Protein AF-A0A928N819-F1 (afdb_monomer)

Structure (mmCIF, N/CA/C/O backbone):
data_AF-A0A928N819-F1
#
_entry.id   AF-A0A928N819-F1
#
loop_
_atom_site.group_PDB
_atom_site.id
_atom_site.type_symbol
_atom_site.label_atom_id
_atom_site.label_alt_id
_atom_site.label_comp_id
_atom_site.label_asym_id
_atom_site.label_entity_id
_atom_site.label_seq_id
_atom_site.pdbx_PDB_ins_code
_atom_site.Cartn_x
_atom_site.Cartn_y
_atom_site.Cartn_z
_atom_site.occupancy
_atom_site.B_iso_or_equiv
_atom_site.auth_seq_id
_atom_site.auth_comp_id
_atom_site.auth_asym_id
_atom_site.auth_atom_id
_atom_site.pdbx_PDB_model_num
ATOM 1 N N . MET A 1 1 ? -21.995 14.982 8.340 1.00 54.12 1 MET A N 1
ATOM 2 C CA . MET A 1 1 ? -20.545 15.120 8.648 1.00 54.12 1 MET A CA 1
ATOM 3 C C . MET A 1 1 ? -19.662 14.065 7.949 1.00 54.12 1 MET A C 1
ATOM 5 O O . MET A 1 1 ? -18.465 14.281 7.815 1.00 54.12 1 MET A O 1
ATOM 9 N N . THR A 1 2 ? -20.232 12.963 7.446 1.00 67.69 2 THR A N 1
ATOM 10 C CA . THR A 1 2 ? -19.550 11.822 6.797 1.00 67.69 2 THR A CA 1
ATOM 11 C C . THR A 1 2 ? -19.063 12.076 5.363 1.00 67.69 2 THR A C 1
ATOM 13 O O . THR A 1 2 ? -17.961 11.652 5.033 1.00 67.69 2 THR A O 1
ATOM 16 N N . ILE A 1 3 ? -19.800 12.825 4.529 1.00 7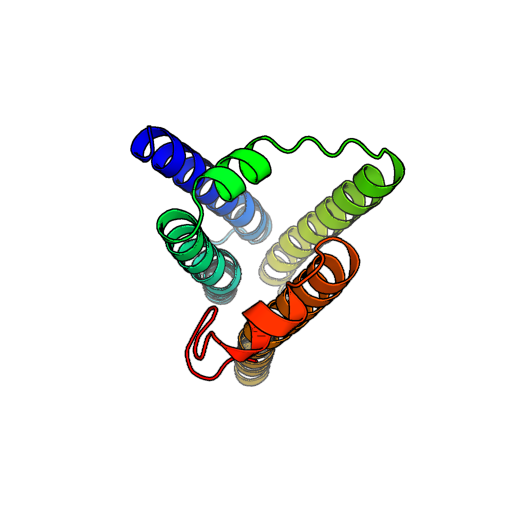1.81 3 ILE A N 1
ATOM 17 C CA . ILE A 1 3 ? -19.411 13.090 3.122 1.00 71.81 3 ILE A CA 1
ATOM 18 C C . ILE A 1 3 ? -18.096 13.873 3.002 1.00 71.81 3 ILE A C 1
ATOM 20 O O . ILE A 1 3 ? -17.237 13.507 2.209 1.00 71.81 3 ILE A O 1
ATOM 24 N N . LYS A 1 4 ? -17.878 14.911 3.822 1.00 76.81 4 LYS A N 1
ATOM 25 C CA . LYS A 1 4 ? -16.600 15.652 3.820 1.00 76.81 4 LYS A CA 1
ATOM 26 C C . LYS A 1 4 ? -15.419 14.750 4.196 1.00 76.81 4 LYS A C 1
ATOM 28 O O . LYS A 1 4 ? -14.331 14.901 3.652 1.00 76.81 4 LYS A O 1
ATOM 33 N N . LEU A 1 5 ? -15.646 13.799 5.105 1.00 73.31 5 LEU A N 1
ATOM 34 C CA . LEU A 1 5 ? -14.641 12.829 5.534 1.00 73.31 5 LEU A CA 1
ATOM 35 C C . LEU A 1 5 ? -14.334 11.807 4.434 1.00 73.31 5 LEU A C 1
ATOM 37 O O . LEU A 1 5 ? -13.172 11.471 4.227 1.00 73.31 5 LEU A O 1
ATOM 41 N N . PHE A 1 6 ? -15.366 11.377 3.704 1.00 75.12 6 PHE A N 1
ATOM 42 C CA . PHE A 1 6 ? -15.233 10.528 2.524 1.00 75.12 6 PHE A CA 1
ATOM 43 C C . PHE A 1 6 ? -14.428 11.217 1.433 1.00 75.12 6 PHE A C 1
ATOM 45 O O . PHE A 1 6 ? -13.413 10.685 1.007 1.00 75.12 6 PHE A O 1
ATOM 52 N N . ILE A 1 7 ? -14.822 12.433 1.046 1.00 80.62 7 ILE A N 1
ATOM 53 C CA . ILE A 1 7 ? -14.117 13.215 0.027 1.00 80.62 7 ILE A CA 1
ATOM 54 C C . ILE A 1 7 ? -12.658 13.415 0.436 1.00 80.62 7 ILE A C 1
ATOM 56 O O . ILE A 1 7 ? -11.771 13.255 -0.390 1.00 80.62 7 ILE A O 1
ATOM 60 N N . HIS A 1 8 ? -12.383 13.689 1.713 1.00 79.69 8 HIS A N 1
ATOM 61 C CA . HIS A 1 8 ? -11.014 13.830 2.203 1.00 79.69 8 HIS A CA 1
ATOM 62 C C . HIS A 1 8 ? -10.212 12.517 2.148 1.00 79.69 8 HIS A C 1
ATOM 64 O O . HIS A 1 8 ? -9.048 12.528 1.747 1.00 79.69 8 HIS A O 1
ATOM 70 N N . ALA A 1 9 ? -10.811 11.385 2.532 1.00 79.25 9 ALA A N 1
ATOM 71 C CA . ALA A 1 9 ? -10.168 10.072 2.464 1.00 79.25 9 ALA A CA 1
ATOM 72 C C . ALA A 1 9 ? -9.894 9.653 1.012 1.00 79.25 9 ALA A C 1
ATOM 74 O O . ALA A 1 9 ? -8.783 9.243 0.682 1.00 79.25 9 ALA A O 1
ATOM 75 N N . VAL A 1 10 ? -10.889 9.829 0.144 1.00 83.88 10 VAL A N 1
ATOM 76 C CA . VAL A 1 10 ? -10.809 9.560 -1.291 1.00 83.88 10 VAL A CA 1
ATOM 77 C C . VAL A 1 10 ? -9.769 10.467 -1.942 1.00 83.88 10 VAL A C 1
ATOM 79 O O . VAL A 1 10 ? -8.893 9.969 -2.637 1.00 83.88 10 VAL A O 1
ATOM 82 N N . ALA A 1 11 ? -9.770 11.769 -1.649 1.00 86.00 11 ALA A N 1
ATOM 83 C CA . ALA A 1 11 ? -8.769 12.701 -2.161 1.00 86.00 11 ALA A CA 1
ATOM 84 C C . ALA A 1 11 ? -7.344 12.324 -1.726 1.00 86.00 11 ALA A C 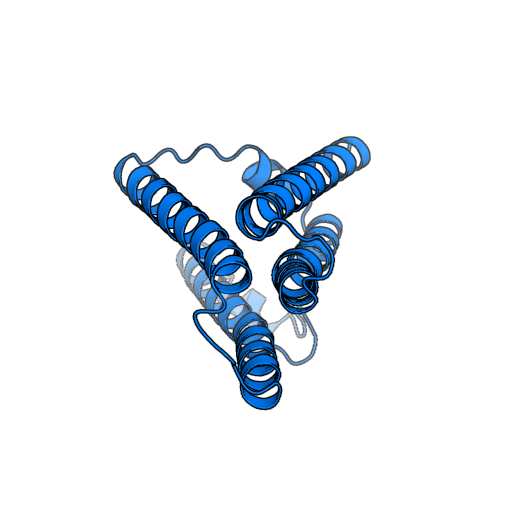1
ATOM 86 O O . ALA A 1 11 ? -6.441 12.322 -2.558 1.00 86.00 11 ALA A O 1
ATOM 87 N N . LYS A 1 12 ? -7.130 11.941 -0.456 1.00 83.31 12 LYS A N 1
ATOM 88 C CA . LYS A 1 12 ? -5.821 11.434 -0.002 1.00 83.31 12 LYS A CA 1
ATOM 89 C C . LYS A 1 12 ? -5.414 10.156 -0.731 1.00 83.31 12 LYS A C 1
ATOM 91 O O . LYS A 1 12 ? -4.245 10.013 -1.079 1.00 83.31 12 LYS A O 1
ATOM 96 N N . MET A 1 13 ? -6.355 9.245 -0.968 1.00 84.31 13 MET A N 1
ATOM 97 C CA . MET A 1 13 ? -6.095 8.015 -1.712 1.00 84.31 13 MET A CA 1
ATOM 98 C C . MET A 1 13 ? -5.703 8.314 -3.162 1.00 84.31 13 MET A C 1
ATOM 100 O O . MET A 1 13 ? -4.687 7.805 -3.622 1.00 84.31 13 MET A O 1
ATOM 104 N N . PHE A 1 14 ? -6.450 9.179 -3.854 1.00 88.69 14 PHE A N 1
ATOM 105 C CA . PHE A 1 14 ? -6.128 9.610 -5.216 1.00 88.69 14 PHE A CA 1
ATOM 106 C C . PHE A 1 14 ? -4.782 10.324 -5.287 1.00 88.69 14 PHE A C 1
ATOM 108 O O . PHE A 1 14 ? -4.005 10.060 -6.198 1.00 88.69 14 PHE A O 1
ATOM 115 N N . PHE A 1 15 ? -4.466 11.175 -4.308 1.00 88.31 15 PHE A N 1
ATOM 116 C CA . PHE A 1 15 ? -3.156 11.812 -4.226 1.00 88.31 15 PHE A CA 1
ATOM 117 C C . PHE A 1 15 ? -2.034 10.779 -4.053 1.00 88.31 15 PHE A C 1
ATOM 119 O O . PHE A 1 15 ? -1.025 10.850 -4.747 1.00 88.31 15 PHE A O 1
ATOM 126 N N . GLY A 1 16 ? -2.224 9.782 -3.182 1.00 84.62 16 GLY A N 1
ATOM 127 C CA . GLY A 1 16 ? -1.279 8.675 -3.020 1.00 84.62 16 GLY A CA 1
ATOM 128 C C . GLY A 1 16 ? -1.117 7.846 -4.297 1.00 84.62 16 GLY A C 1
ATOM 129 O O . GLY A 1 16 ? 0.005 7.515 -4.676 1.00 84.62 16 GLY A O 1
ATOM 130 N N . MET A 1 17 ? -2.216 7.559 -4.995 1.00 88.06 17 MET A N 1
ATOM 131 C CA . MET A 1 17 ? -2.214 6.833 -6.268 1.00 88.06 17 MET A CA 1
ATOM 132 C C . MET A 1 17 ? -1.486 7.611 -7.362 1.00 88.06 17 MET A C 1
ATOM 134 O O . MET A 1 17 ? -0.642 7.051 -8.055 1.00 88.06 17 MET A O 1
ATOM 138 N N . ALA A 1 18 ? -1.744 8.913 -7.475 1.00 89.69 18 ALA A N 1
ATOM 139 C CA . ALA A 1 18 ? -1.043 9.777 -8.412 1.00 89.69 18 ALA A CA 1
ATOM 140 C C . ALA A 1 18 ? 0.454 9.862 -8.084 1.00 89.69 18 ALA A C 1
ATOM 142 O O . ALA A 1 18 ? 1.281 9.686 -8.972 1.00 89.69 18 ALA A O 1
ATOM 143 N N . LEU A 1 19 ? 0.812 10.069 -6.812 1.00 89.44 19 LEU A N 1
ATOM 144 C CA . LEU A 1 19 ? 2.205 10.166 -6.377 1.00 89.44 19 LEU A CA 1
ATOM 145 C C . LEU A 1 19 ? 2.976 8.878 -6.683 1.00 89.44 19 LEU A C 1
ATOM 147 O O . LEU A 1 19 ? 4.021 8.923 -7.323 1.00 89.44 19 LEU A O 1
ATOM 151 N N . THR A 1 20 ? 2.442 7.729 -6.276 1.00 85.81 20 THR A N 1
ATOM 152 C CA . THR A 1 20 ? 3.067 6.424 -6.544 1.00 85.81 20 THR A CA 1
ATOM 153 C C . THR A 1 20 ? 3.139 6.114 -8.037 1.00 85.81 20 THR A C 1
ATOM 155 O O . THR A 1 20 ? 4.178 5.654 -8.505 1.00 85.81 20 THR A O 1
ATOM 158 N N . GLY A 1 21 ? 2.096 6.439 -8.807 1.00 87.88 21 GLY A N 1
ATOM 159 C CA . GLY A 1 21 ? 2.114 6.336 -10.264 1.00 87.88 21 GLY A CA 1
ATOM 160 C C . GLY A 1 21 ? 3.240 7.165 -10.877 1.00 87.88 21 GLY A C 1
ATOM 161 O O . GLY A 1 21 ? 4.068 6.628 -11.608 1.00 87.88 21 GLY A O 1
ATOM 162 N N . LEU A 1 22 ? 3.348 8.447 -10.521 1.00 89.88 22 LEU A N 1
ATOM 163 C CA . LEU A 1 22 ? 4.435 9.314 -10.988 1.00 89.88 22 LEU A CA 1
ATOM 164 C C . LEU A 1 22 ? 5.810 8.725 -10.646 1.00 89.88 22 LEU A C 1
ATOM 166 O O . LEU A 1 22 ? 6.700 8.706 -11.490 1.00 89.88 22 LEU A O 1
ATOM 170 N N . MET A 1 23 ? 5.975 8.170 -9.447 1.00 86.88 23 MET A N 1
ATOM 171 C CA . MET A 1 23 ? 7.243 7.580 -9.002 1.00 86.88 23 MET A CA 1
ATOM 172 C C . MET A 1 23 ? 7.639 6.305 -9.743 1.00 86.88 23 MET A C 1
ATOM 174 O O . MET A 1 23 ? 8.826 6.005 -9.809 1.00 86.88 23 MET A O 1
ATOM 178 N N . ILE A 1 24 ? 6.679 5.562 -10.293 1.00 86.94 24 ILE A N 1
ATOM 179 C CA . ILE A 1 24 ? 6.946 4.350 -11.077 1.00 86.94 24 ILE A CA 1
ATOM 180 C C . ILE A 1 24 ? 7.126 4.704 -12.557 1.00 86.94 24 ILE A C 1
ATOM 182 O O . ILE A 1 24 ? 8.079 4.255 -13.194 1.00 86.94 24 ILE A O 1
ATOM 186 N N . PHE A 1 25 ? 6.234 5.526 -13.112 1.00 87.50 25 PHE A N 1
ATOM 187 C CA . PHE A 1 25 ? 6.201 5.801 -14.548 1.00 87.50 25 PHE A CA 1
ATOM 188 C C . PHE A 1 25 ? 7.229 6.844 -14.999 1.00 87.50 25 PHE A C 1
ATOM 190 O O . PHE A 1 25 ? 7.743 6.715 -16.109 1.00 87.50 25 PHE A O 1
ATOM 197 N N . ILE A 1 26 ? 7.585 7.836 -14.166 1.00 87.69 26 ILE A N 1
ATOM 198 C CA . ILE A 1 26 ? 8.630 8.816 -14.525 1.00 87.69 26 ILE A CA 1
ATOM 199 C C . ILE A 1 26 ? 9.982 8.111 -14.726 1.00 87.69 26 ILE A C 1
ATOM 201 O O . ILE A 1 26 ? 10.585 8.302 -15.785 1.00 87.69 26 ILE A O 1
ATOM 205 N N . PRO A 1 27 ? 10.468 7.257 -13.798 1.00 83.75 27 PRO A N 1
ATOM 206 C CA . PRO A 1 27 ? 11.721 6.536 -14.016 1.00 83.75 27 PRO A CA 1
ATOM 207 C C . PRO A 1 27 ? 11.621 5.482 -15.123 1.00 83.75 27 PRO A C 1
ATOM 209 O O . PRO A 1 27 ? 12.603 5.273 -15.834 1.00 83.75 27 PRO A O 1
ATOM 212 N N . ALA A 1 28 ? 10.448 4.860 -15.309 1.00 84.75 28 ALA A N 1
ATOM 213 C CA . ALA A 1 28 ? 10.214 3.913 -16.401 1.00 84.75 28 ALA A CA 1
ATOM 214 C C . ALA A 1 28 ? 10.265 4.569 -17.788 1.00 84.75 28 ALA A C 1
ATOM 216 O O . ALA A 1 28 ? 10.604 3.901 -18.762 1.00 84.75 28 ALA A O 1
ATOM 217 N N . GLY A 1 29 ? 9.927 5.859 -17.895 1.00 83.44 29 GLY A N 1
ATOM 218 C CA . GLY A 1 29 ? 9.883 6.585 -19.168 1.00 83.44 29 GLY A CA 1
ATOM 219 C C . GLY A 1 29 ? 8.791 6.096 -20.127 1.00 83.44 29 GLY A C 1
ATOM 220 O O . GLY A 1 29 ? 8.773 6.495 -21.286 1.00 83.44 29 GLY A O 1
ATOM 221 N N . THR A 1 30 ? 7.885 5.232 -19.661 1.00 83.62 30 THR A N 1
ATOM 222 C CA . THR A 1 30 ? 6.790 4.670 -20.452 1.00 83.62 30 THR A CA 1
ATOM 223 C C . THR A 1 30 ? 5.548 4.445 -19.597 1.00 83.62 30 THR A C 1
ATOM 225 O O . THR A 1 30 ? 5.648 4.033 -18.443 1.00 83.62 3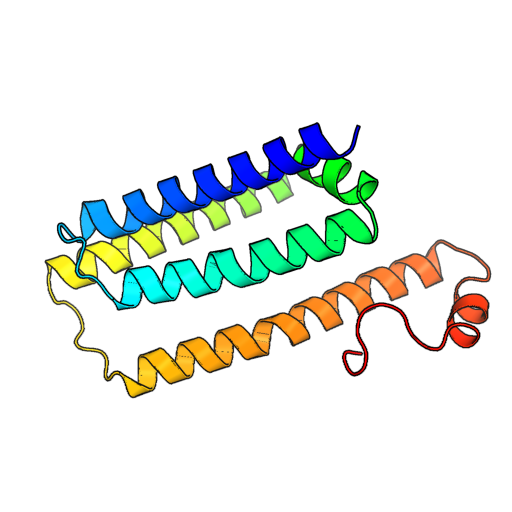0 THR A O 1
ATOM 228 N N . LEU A 1 31 ? 4.369 4.677 -20.180 1.00 80.88 31 LEU A N 1
ATOM 229 C CA . LEU A 1 31 ? 3.069 4.370 -19.572 1.00 80.88 31 LEU A CA 1
ATOM 230 C C . LEU A 1 31 ? 2.571 2.957 -19.913 1.00 80.88 31 LEU A C 1
ATOM 232 O O . LEU A 1 31 ? 1.660 2.452 -19.255 1.00 80.88 31 LEU A O 1
ATOM 236 N N . SER A 1 32 ? 3.188 2.279 -20.888 1.00 80.12 32 SER A N 1
ATOM 237 C CA . SER A 1 32 ? 2.835 0.912 -21.306 1.00 80.12 32 SER A CA 1
ATOM 238 C C . SER A 1 32 ? 3.416 -0.173 -20.386 1.00 80.12 32 SER A C 1
ATOM 240 O O . SER A 1 32 ? 3.638 -1.312 -20.793 1.00 80.12 32 SER A O 1
ATOM 242 N N . PHE A 1 33 ? 3.646 0.154 -19.113 1.00 81.69 33 PHE A N 1
ATOM 243 C CA . PHE A 1 33 ? 4.173 -0.774 -18.122 1.00 81.69 33 PHE A CA 1
ATOM 244 C C . PHE A 1 33 ? 3.046 -1.499 -17.375 1.00 81.69 33 PHE A C 1
ATOM 246 O O . PHE A 1 33 ? 2.606 -1.079 -16.303 1.00 81.69 33 PHE A O 1
ATOM 253 N N . PHE A 1 34 ? 2.583 -2.620 -17.937 1.00 82.62 34 PHE A N 1
ATOM 254 C CA . PHE A 1 34 ? 1.476 -3.406 -17.376 1.00 82.62 34 PHE A CA 1
ATOM 255 C C . PHE A 1 34 ? 1.713 -3.849 -15.923 1.00 82.62 34 PHE A C 1
ATOM 257 O O . PHE A 1 34 ? 0.809 -3.741 -15.098 1.00 82.62 34 PHE A O 1
ATOM 264 N N . ASN A 1 35 ? 2.930 -4.282 -15.571 1.00 83.94 35 ASN A N 1
ATOM 265 C CA . ASN A 1 35 ? 3.220 -4.710 -14.197 1.00 83.94 35 ASN A CA 1
ATOM 266 C C . ASN A 1 35 ? 3.129 -3.542 -13.198 1.00 83.94 35 ASN A C 1
ATOM 268 O O . ASN A 1 35 ? 2.759 -3.762 -12.049 1.00 83.94 35 ASN A O 1
ATOM 272 N N . GLY A 1 36 ? 3.410 -2.306 -13.626 1.00 84.62 36 GLY A N 1
ATOM 273 C CA . GLY A 1 36 ? 3.241 -1.107 -12.799 1.00 84.62 36 GLY A CA 1
ATOM 274 C C . GLY A 1 36 ? 1.774 -0.814 -12.506 1.00 84.62 36 GLY A C 1
ATOM 275 O O . GLY A 1 36 ? 1.411 -0.563 -11.359 1.00 84.62 36 GLY A O 1
ATOM 276 N N . TRP A 1 37 ? 0.911 -0.938 -13.518 1.00 86.94 37 TRP A N 1
ATOM 277 C CA . TRP A 1 37 ? -0.542 -0.853 -13.338 1.00 86.94 37 TRP A CA 1
ATOM 278 C C . TRP A 1 37 ? -1.072 -1.949 -12.416 1.00 86.94 37 TRP A C 1
ATOM 280 O O . TRP A 1 37 ? -1.863 -1.670 -11.516 1.00 86.94 37 TRP A O 1
ATOM 290 N N . LEU A 1 38 ? -0.594 -3.181 -12.598 1.00 86.81 38 LEU A N 1
ATOM 291 C CA . LEU A 1 38 ? -0.962 -4.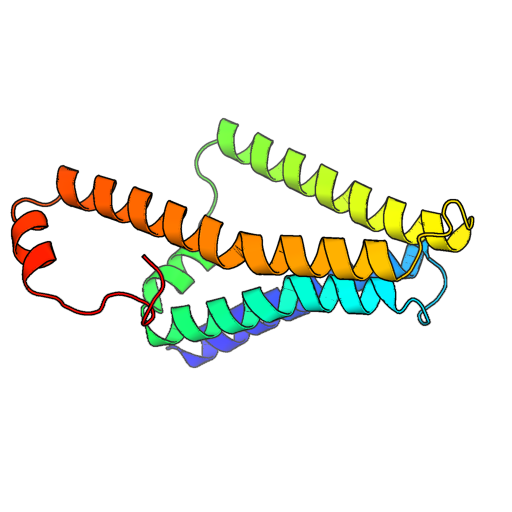317 -11.761 1.00 86.81 38 LEU A CA 1
ATOM 292 C C . LEU A 1 38 ? -0.550 -4.089 -10.298 1.00 86.81 38 LEU A C 1
ATOM 294 O O . LEU A 1 38 ? -1.344 -4.311 -9.384 1.00 86.81 38 LEU A O 1
ATOM 298 N N . PHE A 1 39 ? 0.664 -3.586 -10.077 1.00 85.88 39 PHE A N 1
ATOM 299 C CA . PHE A 1 39 ? 1.175 -3.258 -8.752 1.00 85.88 39 PHE A CA 1
ATOM 300 C C . PHE A 1 39 ? 0.378 -2.131 -8.077 1.00 85.88 39 PHE A C 1
ATOM 302 O O . PHE A 1 39 ? -0.005 -2.262 -6.914 1.00 85.88 39 PHE A O 1
ATOM 309 N N . MET A 1 40 ? 0.038 -1.063 -8.808 1.00 87.38 40 MET A N 1
ATOM 310 C CA . MET A 1 40 ? -0.864 -0.025 -8.295 1.00 87.38 40 MET A CA 1
ATOM 311 C C . MET A 1 40 ? -2.239 -0.596 -7.937 1.00 87.38 40 MET A C 1
ATOM 313 O O . MET A 1 40 ? -2.768 -0.291 -6.871 1.00 87.38 40 MET A O 1
ATOM 317 N N . GLY A 1 41 ? -2.803 -1.463 -8.781 1.00 88.88 41 GLY A N 1
ATOM 318 C CA . GLY A 1 41 ? -4.065 -2.141 -8.488 1.00 88.88 41 GLY A CA 1
ATOM 319 C C . GLY A 1 41 ? -4.009 -2.886 -7.154 1.00 88.88 41 GLY A C 1
ATOM 320 O O . GLY A 1 41 ? -4.870 -2.698 -6.299 1.00 88.88 41 GLY A O 1
ATOM 321 N N . ILE A 1 42 ? -2.948 -3.654 -6.923 1.00 87.62 42 ILE A N 1
ATOM 322 C CA . ILE A 1 42 ? -2.755 -4.415 -5.682 1.00 87.62 42 ILE A CA 1
ATOM 323 C C . ILE A 1 42 ? -2.612 -3.535 -4.442 1.00 87.62 42 ILE A C 1
ATOM 325 O O . ILE A 1 42 ? -3.097 -3.916 -3.381 1.00 87.62 42 ILE A O 1
ATOM 329 N N . LEU A 1 43 ? -1.972 -2.371 -4.550 1.00 84.62 43 LEU A N 1
ATOM 330 C CA . LEU A 1 43 ? -1.827 -1.464 -3.412 1.00 84.62 43 LEU A CA 1
ATOM 331 C C . LEU A 1 43 ? -3.127 -0.715 -3.095 1.00 84.62 43 LEU A C 1
ATOM 333 O O . LEU A 1 43 ? -3.519 -0.608 -1.931 1.00 84.62 43 LEU A O 1
ATOM 337 N N . PHE A 1 44 ? -3.798 -0.188 -4.121 1.00 87.25 44 PHE A N 1
ATOM 338 C CA . PHE A 1 44 ? -4.914 0.739 -3.932 1.00 87.25 44 PHE A CA 1
ATOM 339 C C . PHE A 1 44 ? -6.276 0.054 -3.851 1.00 87.25 44 PHE A C 1
ATOM 341 O O . PHE A 1 44 ? -7.128 0.527 -3.101 1.00 87.25 44 PHE A O 1
ATOM 348 N N . VAL A 1 45 ? -6.500 -1.066 -4.546 1.00 88.62 45 VAL A N 1
ATOM 349 C CA . VAL A 1 45 ? -7.810 -1.741 -4.549 1.00 88.62 45 VAL A CA 1
ATOM 350 C C . VAL A 1 45 ? -8.182 -2.259 -3.151 1.00 88.62 45 VAL A C 1
ATOM 352 O O . VAL A 1 45 ? -9.242 -1.871 -2.652 1.00 88.62 45 VAL A O 1
ATOM 355 N N . PRO A 1 46 ? -7.341 -3.043 -2.443 1.00 84.38 46 PRO A N 1
ATOM 356 C CA . PRO A 1 46 ? -7.661 -3.489 -1.086 1.00 84.38 46 PRO A CA 1
ATOM 357 C C . PRO A 1 46 ? -7.797 -2.319 -0.109 1.00 84.38 46 PRO A C 1
ATOM 359 O O . PRO A 1 46 ? -8.661 -2.342 0.765 1.00 84.38 46 PRO A O 1
ATOM 362 N N . MET A 1 47 ? -6.978 -1.272 -0.273 1.00 80.94 47 MET A N 1
ATOM 363 C CA . MET A 1 47 ? -7.045 -0.072 0.562 1.00 80.94 47 MET A CA 1
ATOM 364 C C . MET A 1 47 ? -8.365 0.686 0.365 1.00 80.94 47 MET A C 1
ATOM 366 O O . MET A 1 47 ? -8.950 1.148 1.346 1.00 80.94 47 MET A O 1
ATOM 370 N N . PHE A 1 48 ? -8.870 0.763 -0.867 1.00 85.50 48 PHE A N 1
ATOM 371 C CA . PHE A 1 48 ? -10.165 1.362 -1.174 1.00 85.50 48 PHE A CA 1
ATOM 372 C C . PHE A 1 48 ? -11.311 0.577 -0.529 1.00 85.50 48 PHE A C 1
ATOM 374 O O . PHE A 1 48 ? -12.111 1.158 0.207 1.00 85.50 48 PHE A O 1
ATOM 381 N N . PHE A 1 49 ? -11.346 -0.749 -0.709 1.00 84.12 49 PHE A N 1
ATOM 382 C CA . PHE A 1 49 ? -12.353 -1.607 -0.075 1.00 84.12 49 PHE A CA 1
ATOM 383 C C . PHE A 1 49 ? -12.295 -1.535 1.455 1.00 84.12 49 PHE A C 1
ATOM 385 O O . PHE A 1 49 ? -13.327 -1.358 2.103 1.00 84.12 49 PHE A O 1
ATOM 392 N N . ALA A 1 50 ? -11.100 -1.602 2.047 1.00 77.75 50 ALA A N 1
ATOM 393 C CA . ALA A 1 50 ? -10.922 -1.468 3.490 1.00 77.75 50 ALA A CA 1
ATOM 394 C C . ALA A 1 50 ? -11.388 -0.095 4.001 1.00 77.75 50 ALA A C 1
ATOM 396 O O . ALA A 1 50 ? -12.031 -0.016 5.049 1.00 77.75 50 ALA A O 1
ATOM 397 N N . GLY A 1 51 ? -11.111 0.980 3.255 1.00 76.31 51 GLY A N 1
ATOM 398 C CA . GLY A 1 51 ? -11.578 2.331 3.563 1.00 76.31 51 GLY A CA 1
ATOM 399 C C . GLY A 1 51 ? -13.103 2.439 3.559 1.00 76.31 51 GLY A C 1
ATOM 400 O O . GLY A 1 51 ? -13.678 2.987 4.500 1.00 76.31 51 GLY A O 1
ATOM 401 N N . ILE A 1 52 ? -13.759 1.852 2.553 1.00 81.00 52 ILE A N 1
ATOM 402 C CA . ILE A 1 52 ? -15.223 1.775 2.462 1.00 81.00 52 ILE A CA 1
ATOM 403 C C . ILE A 1 52 ? -15.794 1.007 3.660 1.00 81.00 52 ILE A C 1
ATOM 405 O O . ILE A 1 52 ? -16.649 1.530 4.375 1.00 81.00 52 ILE A O 1
ATOM 409 N N . VAL A 1 53 ? -15.289 -0.201 3.936 1.00 78.75 53 VAL A N 1
ATOM 410 C CA . VAL A 1 53 ? -15.751 -1.028 5.066 1.00 78.75 53 VAL A CA 1
ATOM 411 C C . VAL A 1 53 ? -15.586 -0.289 6.396 1.00 78.75 53 VAL A C 1
ATOM 413 O O . VAL A 1 53 ? -16.497 -0.290 7.226 1.00 78.75 53 VAL A O 1
ATOM 416 N N . MET A 1 54 ? -14.451 0.381 6.602 1.00 69.75 54 MET A N 1
ATOM 417 C CA . MET A 1 54 ? -14.177 1.131 7.827 1.00 69.75 54 MET A CA 1
ATOM 418 C C . MET A 1 54 ? -15.102 2.341 7.983 1.00 69.75 54 MET A C 1
ATOM 420 O O . MET A 1 54 ? -15.488 2.671 9.102 1.00 69.75 54 MET A O 1
ATOM 424 N N . MET A 1 55 ? -15.493 2.980 6.883 1.00 70.94 55 MET A N 1
ATOM 425 C CA . MET A 1 55 ? -16.426 4.099 6.918 1.00 70.94 55 MET A CA 1
ATOM 426 C C . MET A 1 55 ? -17.818 3.676 7.391 1.00 70.94 55 MET A C 1
ATOM 428 O O . MET A 1 55 ? -18.414 4.378 8.206 1.00 70.94 55 MET A O 1
ATOM 432 N N . PHE A 1 56 ? -18.317 2.539 6.901 1.00 71.81 56 PHE A N 1
ATOM 433 C CA . PHE A 1 56 ? -19.625 2.025 7.307 1.00 71.81 56 PHE A CA 1
ATOM 434 C C . PHE A 1 56 ? -19.620 1.485 8.737 1.00 71.81 56 PHE A C 1
ATOM 436 O O . PHE A 1 56 ? -20.612 1.634 9.442 1.00 71.81 56 PHE A O 1
ATOM 443 N N . LYS A 1 57 ? -18.509 0.883 9.178 1.00 69.06 57 LYS A N 1
ATOM 444 C CA . LYS A 1 57 ? -18.430 0.263 10.506 1.00 69.06 57 LYS A CA 1
ATOM 445 C C . LYS A 1 57 ? -18.018 1.215 11.625 1.00 69.06 57 LYS A C 1
ATOM 447 O O . LYS A 1 57 ? -18.529 1.071 12.724 1.00 69.06 57 LYS A O 1
ATOM 452 N N . ASN A 1 58 ? -17.079 2.135 11.385 1.00 67.50 58 ASN A N 1
ATOM 453 C CA . ASN A 1 58 ? -16.540 3.038 12.410 1.00 67.50 58 ASN A CA 1
ATOM 454 C C . ASN A 1 58 ? -15.908 4.316 11.800 1.00 67.50 58 ASN A C 1
ATOM 456 O O . ASN A 1 58 ? -14.677 4.447 11.722 1.00 67.50 58 ASN A O 1
ATOM 460 N N . PRO A 1 59 ? -16.724 5.314 11.405 1.00 70.44 59 PRO A N 1
ATOM 461 C CA . PRO A 1 59 ? -16.237 6.547 10.778 1.00 70.44 59 PRO A CA 1
ATOM 462 C C . PRO A 1 59 ? -15.402 7.426 11.726 1.00 70.44 59 PRO A C 1
ATOM 464 O O . PRO A 1 59 ? -14.548 8.196 11.277 1.00 70.44 59 PRO A O 1
ATOM 467 N N . GLU A 1 60 ? -15.594 7.301 13.040 1.00 68.06 60 GLU A N 1
ATOM 468 C CA . GLU A 1 60 ? -14.807 8.038 14.034 1.00 68.06 60 GLU A CA 1
ATOM 469 C C . GLU A 1 60 ? -13.355 7.558 14.112 1.00 68.06 60 GLU A C 1
ATOM 471 O O . GLU A 1 60 ? -12.432 8.373 14.200 1.00 68.06 60 GLU A O 1
ATOM 476 N N . LEU A 1 61 ? -13.130 6.244 13.999 1.00 66.81 61 LEU A N 1
ATOM 477 C CA . LEU A 1 61 ? -11.785 5.672 13.941 1.00 66.81 61 LEU A CA 1
ATOM 478 C C . LEU A 1 61 ? -11.050 6.133 12.677 1.00 66.81 61 LEU A C 1
ATOM 480 O O . LEU A 1 61 ? -9.857 6.436 12.734 1.00 66.81 61 LEU A O 1
ATOM 484 N N . LEU A 1 62 ? -11.756 6.251 11.548 1.00 66.62 62 LEU A N 1
ATOM 485 C CA . LEU A 1 62 ? -11.184 6.774 10.307 1.00 66.62 62 LEU A CA 1
ATOM 486 C C . LEU A 1 62 ? -10.780 8.248 10.460 1.00 66.62 62 LEU A C 1
ATOM 488 O O . LEU A 1 62 ? -9.673 8.625 10.079 1.00 66.62 62 LEU A O 1
ATOM 492 N N . LYS A 1 63 ? -11.629 9.073 11.089 1.00 70.94 63 LYS A N 1
ATOM 493 C CA . LYS A 1 63 ? -11.314 10.479 11.397 1.00 70.94 63 LYS A CA 1
ATOM 494 C C . LYS A 1 63 ? -10.084 10.609 12.293 1.00 70.94 63 LYS A C 1
ATOM 496 O O . LYS A 1 63 ? -9.253 11.488 12.050 1.00 70.94 63 LYS A O 1
ATOM 501 N N . LYS A 1 64 ? -9.960 9.736 13.301 1.00 71.25 64 LYS A N 1
ATOM 502 C CA . LYS A 1 64 ? -8.778 9.667 14.168 1.00 71.25 64 LYS A CA 1
ATOM 503 C C . LYS A 1 64 ? -7.536 9.269 13.372 1.00 71.25 64 LYS A C 1
ATOM 505 O O . LYS A 1 64 ? -6.542 9.963 13.493 1.00 71.25 64 LYS A O 1
ATOM 510 N N . ARG A 1 65 ? -7.590 8.257 12.496 1.00 66.00 65 ARG A N 1
ATOM 511 C CA . ARG A 1 65 ? -6.442 7.843 11.655 1.00 66.00 65 ARG A CA 1
ATOM 512 C C . ARG A 1 65 ? -6.026 8.896 10.629 1.00 66.00 65 ARG A C 1
ATOM 514 O O . ARG A 1 65 ? -4.839 9.089 10.405 1.00 66.00 65 ARG A O 1
ATOM 521 N N . LEU A 1 66 ? -6.981 9.614 10.039 1.00 64.06 66 LEU A N 1
ATOM 522 C CA . LEU A 1 66 ? -6.693 10.684 9.078 1.00 64.06 66 LEU A CA 1
ATOM 523 C C . LEU A 1 66 ? -5.964 11.879 9.708 1.00 64.06 66 LEU A C 1
ATOM 525 O O . LEU A 1 66 ? -5.221 12.557 8.995 1.00 64.06 66 LEU A O 1
ATOM 529 N N . ASN A 1 67 ? -6.186 12.124 11.005 1.00 64.88 67 ASN A N 1
ATOM 530 C CA . ASN A 1 67 ? -5.607 13.232 11.774 1.00 64.88 67 ASN A CA 1
ATOM 531 C C . ASN A 1 67 ? -4.580 12.783 12.823 1.00 64.88 67 ASN A C 1
ATOM 533 O O . ASN A 1 67 ? -4.064 13.619 13.568 1.00 64.88 67 ASN A O 1
ATOM 537 N N . ALA A 1 68 ? -4.294 11.484 12.909 1.00 61.62 68 ALA A N 1
ATOM 538 C CA . ALA A 1 68 ? -3.325 10.949 13.845 1.00 61.62 68 ALA A CA 1
ATOM 539 C C . ALA A 1 68 ? -1.946 11.475 13.449 1.00 61.62 68 ALA A C 1
ATOM 541 O O . ALA A 1 68 ? -1.394 11.113 12.412 1.00 61.62 68 ALA A O 1
ATOM 542 N N . LYS A 1 69 ? -1.408 12.372 14.275 1.00 55.78 69 LYS A N 1
ATOM 543 C CA . LYS A 1 69 ? 0.002 12.741 14.231 1.00 55.78 69 LYS A CA 1
ATOM 544 C C . LYS A 1 69 ? 0.750 11.773 15.134 1.00 55.78 69 LYS A C 1
ATOM 546 O O . LYS A 1 69 ? 0.412 11.656 16.312 1.00 55.78 69 LYS A O 1
ATOM 551 N N . GLU A 1 70 ? 1.749 11.098 14.577 1.00 56.16 70 GLU A N 1
ATOM 552 C CA . GLU A 1 70 ? 2.607 10.172 15.311 1.00 56.16 70 GLU A CA 1
ATOM 553 C C . GLU A 1 70 ? 3.311 10.929 16.450 1.00 56.16 70 GLU A C 1
ATOM 555 O O . GLU A 1 70 ? 4.190 11.758 16.207 1.00 56.16 70 GLU A O 1
ATOM 560 N N . LYS A 1 71 ? 2.867 10.712 17.697 1.00 53.97 71 LYS A N 1
ATOM 561 C CA . LYS A 1 71 ? 3.360 11.450 18.875 1.00 53.97 71 LYS A CA 1
ATOM 562 C C . LYS A 1 71 ? 4.727 10.955 19.361 1.00 53.97 71 LYS A C 1
ATOM 564 O O . LYS A 1 71 ? 5.408 11.692 20.066 1.00 53.97 71 LYS A O 1
ATOM 569 N N . GLN A 1 72 ? 5.137 9.737 18.998 1.00 57.75 72 GLN A N 1
ATOM 570 C CA . GLN A 1 72 ? 6.386 9.128 19.464 1.00 57.75 72 GLN A CA 1
ATOM 571 C C . GLN A 1 72 ? 7.517 9.269 18.432 1.00 57.75 72 GLN A C 1
ATOM 573 O O . GLN A 1 72 ? 7.458 8.723 17.331 1.00 57.75 72 GLN A O 1
ATOM 578 N N . SER A 1 73 ? 8.599 9.956 18.808 1.00 60.25 73 SER A N 1
ATOM 579 C CA . SER A 1 73 ? 9.733 10.252 17.916 1.00 60.25 73 SER A CA 1
ATOM 580 C C . SER A 1 73 ? 10.484 9.012 17.410 1.00 60.25 73 SER A C 1
ATOM 582 O O . SER A 1 73 ? 10.928 9.005 16.265 1.00 60.25 73 SER A O 1
ATOM 584 N N . LYS A 1 74 ? 10.590 7.942 18.216 1.00 66.94 74 LYS A N 1
ATOM 585 C CA . LYS A 1 74 ? 11.215 6.674 17.784 1.00 66.94 74 LYS A CA 1
ATOM 586 C C . LYS A 1 74 ? 10.384 5.968 16.705 1.00 66.94 74 LYS A C 1
ATOM 588 O O . LYS A 1 74 ? 10.931 5.507 15.710 1.00 66.94 74 LYS A O 1
ATOM 593 N N . GLN A 1 75 ? 9.061 5.964 16.861 1.00 66.38 75 GLN A N 1
ATOM 594 C CA . GLN A 1 75 ? 8.124 5.387 15.895 1.00 66.38 75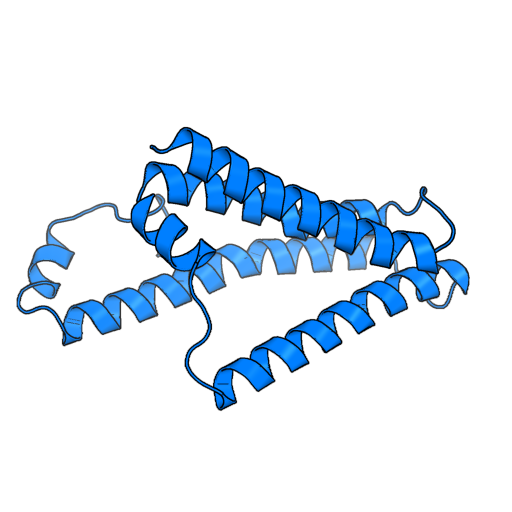 GLN A CA 1
ATOM 595 C C . GLN A 1 75 ? 8.062 6.206 14.597 1.00 66.38 75 GLN A C 1
ATOM 597 O O . GLN A 1 75 ? 8.020 5.643 13.505 1.00 66.38 75 GLN A O 1
ATOM 602 N N . LYS A 1 76 ? 8.179 7.537 14.692 1.00 75.31 76 LYS A N 1
ATOM 603 C CA . LYS A 1 76 ? 8.277 8.431 13.529 1.00 75.31 76 LYS A CA 1
ATOM 604 C C . LYS A 1 76 ? 9.470 8.096 12.625 1.00 75.31 76 LYS A C 1
ATOM 606 O O . LYS A 1 76 ? 9.326 8.143 11.406 1.00 75.31 76 LYS A O 1
ATOM 611 N N . LEU A 1 77 ? 10.622 7.739 13.201 1.00 79.31 77 LEU A N 1
ATOM 612 C CA . LEU A 1 77 ? 11.811 7.366 12.428 1.00 79.31 77 LEU A CA 1
ATOM 613 C C . LEU A 1 77 ? 11.572 6.084 11.627 1.00 79.31 77 LEU A C 1
ATOM 615 O O . LEU A 1 77 ? 11.862 6.061 10.436 1.00 79.31 77 LEU A O 1
ATOM 619 N N . VAL A 1 78 ? 10.965 5.062 12.238 1.00 81.75 78 VAL A N 1
ATOM 620 C CA . VAL A 1 78 ? 10.611 3.807 11.548 1.00 81.75 78 VAL A CA 1
ATOM 621 C C . VAL A 1 78 ? 9.653 4.069 10.386 1.00 81.75 78 VAL A C 1
ATOM 623 O O . VAL A 1 78 ? 9.841 3.522 9.300 1.00 81.75 78 VAL A O 1
ATOM 626 N N . VAL A 1 79 ? 8.662 4.945 10.574 1.00 79.50 79 VAL A N 1
ATOM 627 C CA . VAL A 1 79 ? 7.714 5.321 9.513 1.00 79.50 79 VAL A CA 1
ATOM 628 C C . VAL A 1 79 ? 8.415 6.052 8.366 1.00 79.50 79 VAL A C 1
ATOM 630 O O . VAL A 1 79 ? 8.172 5.729 7.206 1.00 79.50 79 VAL A O 1
ATOM 633 N N . ILE A 1 80 ? 9.310 7.001 8.666 1.00 82.19 80 ILE A N 1
ATOM 634 C CA . ILE A 1 80 ? 10.081 7.721 7.639 1.00 82.19 80 ILE A CA 1
ATOM 635 C C . ILE A 1 80 ? 11.002 6.758 6.887 1.00 82.19 80 ILE A C 1
ATOM 637 O O . ILE A 1 80 ? 11.024 6.774 5.660 1.00 82.19 80 ILE A O 1
ATOM 641 N N . LEU A 1 81 ? 11.722 5.897 7.606 1.00 86.50 81 LEU A N 1
ATOM 642 C CA . LEU A 1 81 ? 12.648 4.930 7.021 1.00 86.50 81 LEU A CA 1
ATOM 643 C C . LEU A 1 81 ? 11.912 3.917 6.133 1.00 86.50 81 LEU A C 1
ATOM 645 O O . LEU A 1 81 ? 12.340 3.654 5.012 1.00 86.50 81 LEU A O 1
ATOM 649 N N . SER A 1 82 ? 10.744 3.445 6.579 1.00 82.12 82 SER A N 1
ATOM 650 C CA . SER A 1 82 ? 9.850 2.617 5.760 1.00 82.12 82 SER A CA 1
ATOM 651 C C . SER A 1 82 ? 9.387 3.375 4.514 1.00 82.12 82 SER A C 1
ATOM 653 O O . SER A 1 82 ? 9.423 2.833 3.413 1.00 82.12 82 SER A O 1
ATOM 655 N N . GLY A 1 83 ? 9.004 4.648 4.661 1.00 82.81 83 GLY A N 1
ATOM 656 C CA . GLY A 1 83 ? 8.627 5.514 3.543 1.00 82.81 83 GLY A CA 1
ATOM 657 C C . GLY A 1 83 ? 9.738 5.639 2.498 1.00 82.81 83 GLY A C 1
ATOM 658 O O . GLY A 1 83 ? 9.466 5.486 1.311 1.00 82.81 83 GLY A O 1
ATOM 659 N N . ILE A 1 84 ? 10.987 5.834 2.935 1.00 86.94 84 ILE A N 1
ATOM 660 C CA . ILE A 1 84 ? 12.171 5.895 2.063 1.00 86.94 84 ILE A CA 1
ATOM 661 C C . ILE A 1 84 ? 12.399 4.561 1.343 1.00 86.94 84 ILE A C 1
ATOM 663 O O . ILE A 1 84 ? 12.670 4.559 0.145 1.00 86.94 84 ILE A O 1
ATOM 667 N N . MET A 1 85 ? 12.247 3.428 2.034 1.00 85.06 85 MET A N 1
ATOM 668 C CA . MET A 1 85 ? 12.361 2.106 1.409 1.00 85.06 85 MET A CA 1
ATOM 669 C C . MET A 1 85 ? 11.311 1.884 0.316 1.00 85.06 85 MET A C 1
ATOM 671 O O . MET A 1 85 ? 11.650 1.409 -0.767 1.00 85.06 85 MET A O 1
ATOM 675 N N . PHE A 1 86 ? 10.051 2.256 0.563 1.00 84.38 86 PHE A N 1
ATOM 676 C CA . PHE A 1 86 ? 8.997 2.176 -0.456 1.00 84.38 86 PHE A CA 1
ATOM 677 C C . PHE A 1 86 ? 9.296 3.086 -1.652 1.00 84.38 86 PHE A C 1
ATOM 679 O O . PHE A 1 86 ? 9.184 2.654 -2.797 1.00 84.38 86 PHE A O 1
ATOM 686 N N . LEU A 1 87 ? 9.744 4.314 -1.380 1.00 85.81 87 LEU A N 1
ATOM 687 C CA . LEU A 1 87 ? 10.212 5.280 -2.376 1.00 85.81 87 LEU A CA 1
ATOM 688 C C . LEU A 1 87 ? 11.290 4.687 -3.288 1.00 85.81 87 LEU A C 1
ATOM 690 O O . LEU A 1 87 ? 11.148 4.695 -4.510 1.00 85.81 87 LEU A O 1
ATOM 694 N N . ALA A 1 88 ? 12.350 4.149 -2.684 1.00 87.25 88 ALA A N 1
ATOM 695 C CA . ALA A 1 88 ? 13.452 3.532 -3.404 1.00 87.25 88 ALA A CA 1
ATOM 696 C C . ALA A 1 88 ? 12.965 2.333 -4.229 1.00 87.25 88 ALA A C 1
ATOM 698 O O . ALA A 1 88 ? 13.315 2.219 -5.401 1.00 87.25 88 ALA A O 1
ATOM 699 N N . GLY A 1 89 ? 12.096 1.493 -3.657 1.00 84.81 89 GLY A N 1
ATOM 700 C CA . GLY A 1 89 ? 11.502 0.350 -4.350 1.00 84.81 89 GLY A CA 1
ATOM 701 C C . GLY A 1 89 ? 10.732 0.745 -5.613 1.00 84.81 89 GLY A C 1
ATOM 702 O O . GLY A 1 89 ? 10.922 0.128 -6.659 1.00 84.81 89 GLY A O 1
ATOM 703 N N . PHE A 1 90 ? 9.914 1.801 -5.555 1.00 85.25 90 PHE A N 1
ATOM 704 C CA . PHE A 1 90 ? 9.153 2.280 -6.719 1.00 85.25 90 PHE A CA 1
ATOM 705 C C . PHE A 1 90 ? 10.056 2.833 -7.820 1.00 85.25 90 PHE A C 1
ATOM 707 O O . PHE A 1 90 ? 9.855 2.520 -8.995 1.00 85.25 90 PHE A O 1
ATOM 714 N N . ILE A 1 91 ? 11.082 3.600 -7.444 1.00 86.50 91 ILE A N 1
ATOM 715 C CA . ILE A 1 91 ? 12.039 4.164 -8.400 1.00 86.50 91 ILE A CA 1
ATOM 716 C C . ILE A 1 91 ? 12.840 3.046 -9.073 1.00 86.50 91 ILE A C 1
ATOM 718 O O . ILE A 1 91 ? 12.958 3.028 -10.297 1.00 86.50 91 ILE A O 1
ATOM 722 N N . VAL A 1 92 ? 13.347 2.084 -8.295 1.00 85.94 92 VAL A N 1
ATOM 723 C CA . VAL A 1 92 ? 14.099 0.930 -8.813 1.00 85.94 92 VAL A CA 1
ATOM 724 C C . VAL A 1 92 ? 13.228 0.079 -9.736 1.00 85.94 92 VAL A C 1
ATOM 726 O O . VAL A 1 92 ? 13.702 -0.341 -10.789 1.00 85.94 92 VAL A O 1
ATOM 729 N N . ALA A 1 93 ? 11.951 -0.125 -9.400 1.00 83.44 93 ALA A N 1
ATOM 730 C CA . ALA A 1 93 ? 11.014 -0.836 -10.266 1.00 83.44 93 ALA A CA 1
ATOM 731 C C . ALA A 1 93 ? 10.840 -0.135 -11.625 1.00 83.44 93 ALA A C 1
ATOM 733 O O . ALA A 1 93 ? 10.859 -0.801 -12.659 1.00 83.44 93 ALA A O 1
ATOM 734 N N . GLY A 1 94 ? 10.729 1.198 -11.642 1.00 84.00 94 GLY A N 1
ATOM 735 C CA . GLY A 1 94 ? 10.666 1.973 -12.883 1.00 84.00 94 GLY A CA 1
ATOM 736 C C . GLY A 1 94 ? 11.971 1.916 -13.685 1.00 84.00 94 GLY A C 1
ATOM 737 O O . GLY A 1 94 ? 11.959 1.615 -14.879 1.00 84.00 94 GLY A O 1
ATOM 738 N N . LEU A 1 95 ? 13.119 2.123 -13.033 1.00 85.94 95 LEU A N 1
ATOM 739 C CA . LEU A 1 95 ? 14.434 2.047 -13.683 1.00 85.94 95 LEU A CA 1
ATOM 740 C C . LEU A 1 95 ? 14.729 0.654 -14.252 1.00 85.94 95 LEU A C 1
ATOM 742 O O . LEU A 1 95 ? 15.315 0.551 -15.327 1.00 85.94 95 LEU A O 1
ATOM 746 N N . GLY A 1 96 ? 14.276 -0.409 -13.583 1.00 84.12 96 GLY A N 1
ATOM 747 C CA . GLY A 1 96 ? 14.423 -1.783 -14.062 1.00 84.12 96 GLY A CA 1
ATOM 748 C C . GLY A 1 96 ? 13.755 -2.017 -15.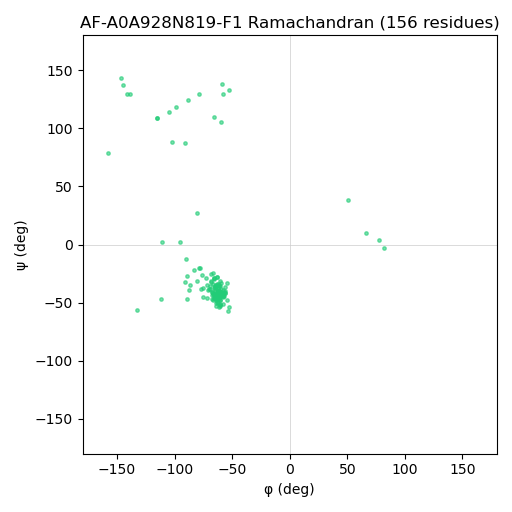419 1.00 84.12 96 GLY A C 1
ATOM 749 O O . GLY A 1 96 ? 14.291 -2.760 -16.238 1.00 84.12 96 GLY A O 1
ATOM 750 N N . VAL A 1 97 ? 12.639 -1.332 -15.697 1.00 82.00 97 VAL A N 1
ATOM 751 C CA . VAL A 1 97 ? 11.996 -1.331 -17.021 1.00 82.00 97 VAL A CA 1
ATOM 752 C C . VAL A 1 97 ? 12.821 -0.525 -18.014 1.00 82.00 97 VAL A C 1
ATOM 754 O O . VAL A 1 97 ? 13.073 -0.989 -19.121 1.00 82.00 97 VAL A O 1
ATO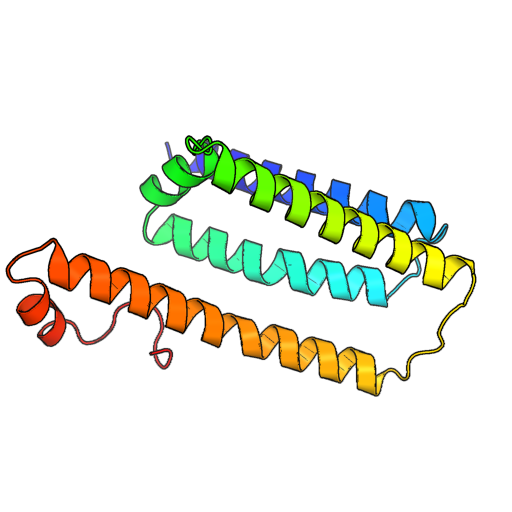M 757 N N . ARG A 1 98 ? 13.282 0.668 -17.633 1.00 80.94 98 ARG A N 1
ATOM 758 C CA . ARG A 1 98 ? 14.047 1.536 -18.536 1.00 80.94 98 ARG A CA 1
ATOM 759 C C . ARG A 1 98 ? 15.363 0.905 -18.992 1.00 80.94 98 ARG A C 1
ATOM 761 O O . ARG A 1 98 ? 15.718 1.018 -20.160 1.00 80.94 98 ARG A O 1
ATOM 768 N N . PHE A 1 99 ? 16.067 0.242 -18.081 1.00 84.75 99 PHE A N 1
ATOM 769 C CA . PHE A 1 99 ? 17.344 -0.412 -18.361 1.00 84.75 99 PHE A CA 1
ATOM 770 C C . PHE A 1 99 ? 17.217 -1.906 -18.687 1.00 84.75 99 PHE A C 1
ATOM 772 O O . PHE A 1 99 ? 18.236 -2.562 -18.881 1.00 84.75 99 PHE A O 1
ATOM 779 N N . GLN A 1 100 ? 15.992 -2.448 -18.735 1.00 81.00 100 GLN A N 1
ATOM 780 C CA . GLN A 1 100 ? 15.714 -3.865 -19.012 1.00 81.00 100 GLN A CA 1
ATOM 781 C C . GLN A 1 100 ? 16.544 -4.830 -18.141 1.00 81.00 100 GLN A C 1
ATOM 783 O O . GLN A 1 100 ? 16.988 -5.879 -18.600 1.00 81.00 100 GLN A O 1
ATOM 788 N N . TRP A 1 101 ? 16.755 -4.483 -16.866 1.00 79.12 101 TRP A N 1
ATOM 789 C CA . TRP A 1 101 ? 17.631 -5.240 -15.960 1.00 79.12 101 TRP A CA 1
ATOM 790 C C . TRP A 1 101 ? 17.156 -6.669 -15.693 1.00 79.12 101 TRP A C 1
ATOM 792 O O . TRP A 1 101 ? 17.971 -7.542 -15.410 1.00 79.12 101 TRP A O 1
ATOM 802 N N . TYR A 1 102 ? 15.848 -6.918 -15.776 1.00 72.62 102 TYR A N 1
ATOM 803 C CA . TYR A 1 102 ? 15.267 -8.216 -15.455 1.00 72.62 102 TYR A CA 1
ATOM 804 C C . TYR A 1 102 ? 14.141 -8.568 -16.423 1.00 72.62 102 TYR A C 1
ATOM 806 O O . TYR A 1 102 ? 13.195 -7.801 -16.600 1.00 72.62 102 TYR A O 1
ATOM 814 N N . SER A 1 103 ? 14.202 -9.775 -16.985 1.00 71.06 103 SER A N 1
ATOM 815 C CA . SER A 1 103 ? 13.088 -10.398 -17.704 1.00 71.06 103 SER A CA 1
ATOM 816 C C . SER A 1 103 ? 12.435 -11.432 -16.795 1.00 71.06 103 SER A C 1
ATOM 818 O O . SER A 1 103 ? 12.826 -12.596 -16.769 1.00 71.06 103 SER A O 1
ATOM 820 N N . LEU A 1 104 ? 11.466 -10.992 -15.990 1.00 74.44 104 LEU A N 1
ATOM 821 C CA . LEU A 1 104 ? 10.743 -11.891 -15.093 1.00 74.44 104 LEU A CA 1
ATOM 822 C C . LEU A 1 104 ? 9.677 -12.680 -15.870 1.00 74.44 104 LEU A C 1
ATOM 824 O O . LEU A 1 104 ? 8.847 -12.070 -16.555 1.00 74.44 104 LEU A O 1
ATOM 828 N N . PRO A 1 105 ? 9.631 -14.019 -15.738 1.00 84.50 105 PRO A N 1
ATOM 829 C CA . PRO A 1 105 ? 8.542 -14.814 -16.282 1.00 84.50 105 PRO A CA 1
A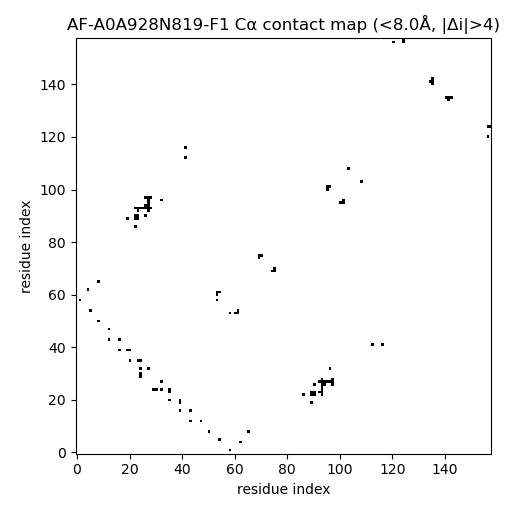TOM 830 C C . PRO A 1 105 ? 7.209 -14.368 -15.680 1.00 84.50 105 PRO A C 1
ATOM 832 O O . PRO A 1 105 ? 7.097 -14.168 -14.468 1.00 84.50 105 PRO A O 1
ATOM 835 N N . LYS A 1 106 ? 6.163 -14.284 -16.509 1.00 82.88 106 LYS A N 1
ATOM 836 C CA . LYS A 1 106 ? 4.822 -13.865 -16.062 1.00 82.88 106 LYS A CA 1
ATOM 837 C C . LYS A 1 106 ? 4.299 -14.715 -14.895 1.00 82.88 106 LYS A C 1
ATOM 839 O O . LYS A 1 106 ? 3.631 -14.185 -14.016 1.00 82.88 106 LYS A O 1
ATOM 844 N N . GLY A 1 107 ? 4.651 -16.004 -14.846 1.00 86.81 107 GLY A N 1
ATOM 845 C CA . GLY A 1 107 ? 4.274 -16.902 -13.750 1.00 86.81 107 GLY A CA 1
ATOM 846 C C . GLY A 1 107 ? 4.794 -16.454 -12.380 1.00 86.81 107 GLY A C 1
ATOM 847 O O . GLY A 1 107 ? 4.052 -16.513 -11.406 1.00 86.81 107 GLY A O 1
ATOM 848 N N . VAL A 1 108 ? 6.021 -15.924 -12.309 1.00 85.81 108 VAL A N 1
ATOM 849 C CA . VAL A 1 108 ? 6.592 -15.398 -11.055 1.00 85.81 108 VAL A CA 1
ATOM 850 C C . VAL A 1 108 ? 5.832 -14.153 -10.607 1.00 85.81 108 VAL A C 1
ATOM 852 O O . VAL A 1 108 ? 5.524 -14.014 -9.426 1.00 85.81 108 VAL A O 1
ATOM 855 N N . VAL A 1 109 ? 5.470 -13.279 -11.553 1.00 84.44 109 VAL A N 1
ATOM 856 C CA . VAL A 1 109 ? 4.676 -12.077 -11.265 1.00 84.44 109 VAL A CA 1
ATOM 857 C C . VAL A 1 109 ? 3.322 -12.471 -10.681 1.00 84.44 109 VAL A C 1
ATOM 859 O O . VAL A 1 109 ? 2.990 -12.039 -9.584 1.00 84.44 109 VAL A O 1
ATOM 862 N N . PHE A 1 110 ? 2.564 -13.345 -11.347 1.00 87.12 110 PHE A N 1
ATOM 863 C CA . PHE A 1 110 ? 1.263 -13.790 -10.835 1.00 87.12 110 PHE A CA 1
ATOM 864 C C . PHE A 1 110 ? 1.370 -14.563 -9.513 1.00 87.12 110 PHE A C 1
ATOM 866 O O . PHE A 1 110 ? 0.514 -14.397 -8.645 1.00 87.12 110 PHE A O 1
ATOM 873 N N . GLY A 1 111 ? 2.432 -15.350 -9.320 1.00 89.94 111 GLY A N 1
ATOM 874 C CA . GLY A 1 111 ? 2.712 -16.013 -8.046 1.00 89.94 111 GLY A CA 1
ATOM 875 C C . GLY A 1 111 ? 2.913 -15.011 -6.907 1.00 89.94 111 GLY A C 1
ATOM 876 O O . GLY A 1 111 ? 2.269 -15.125 -5.867 1.00 89.94 111 GLY A O 1
ATOM 877 N N . ALA A 1 112 ? 3.733 -13.978 -7.120 1.00 85.81 112 ALA A N 1
ATOM 878 C CA . ALA A 1 112 ? 3.946 -12.915 -6.137 1.00 85.81 112 ALA A CA 1
ATOM 879 C C . ALA A 1 112 ? 2.647 -12.160 -5.813 1.00 85.81 112 ALA A C 1
ATOM 881 O O . ALA A 1 112 ? 2.366 -11.867 -4.652 1.00 85.81 112 ALA A O 1
ATOM 882 N N . VAL A 1 113 ? 1.824 -11.901 -6.830 1.00 87.12 113 VAL A N 1
ATOM 883 C CA . VAL A 1 113 ? 0.502 -11.279 -6.679 1.00 87.12 113 VAL A CA 1
ATOM 884 C C . VAL A 1 113 ? -0.411 -12.133 -5.805 1.00 87.12 113 VAL A C 1
ATOM 886 O O . VAL A 1 113 ? -1.019 -11.614 -4.870 1.00 87.12 113 VAL A O 1
ATOM 889 N N . ALA A 1 114 ? -0.483 -13.439 -6.069 1.00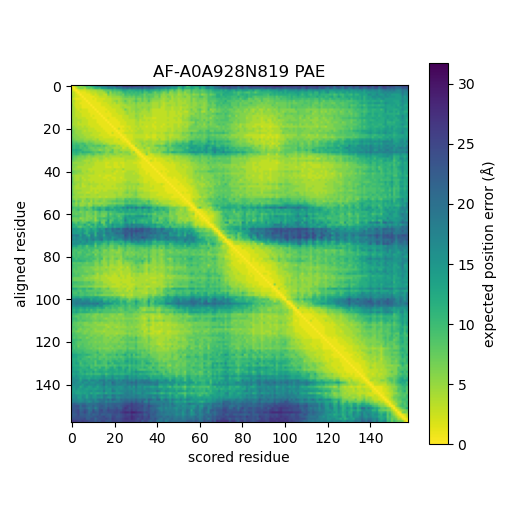 88.88 114 ALA A N 1
ATOM 890 C CA . ALA A 1 114 ? -1.291 -14.362 -5.282 1.00 88.88 114 ALA A CA 1
ATOM 891 C C . ALA A 1 114 ? -0.827 -14.406 -3.820 1.00 88.88 114 ALA A C 1
ATOM 893 O O . ALA A 1 114 ? -1.648 -14.267 -2.916 1.00 88.88 114 ALA A O 1
ATOM 894 N N . VAL A 1 115 ? 0.483 -14.513 -3.578 1.00 90.06 115 VAL A N 1
ATOM 895 C CA . VAL A 1 115 ? 1.056 -14.489 -2.222 1.00 90.06 115 VAL A CA 1
ATOM 896 C C . VAL A 1 115 ? 0.695 -13.193 -1.496 1.00 90.06 115 VAL A C 1
ATOM 898 O O . VAL A 1 115 ? 0.268 -13.231 -0.344 1.00 90.06 115 VAL A O 1
ATOM 901 N N . PHE A 1 116 ? 0.806 -12.047 -2.169 1.00 86.94 116 PHE A N 1
ATOM 902 C CA . PHE A 1 116 ? 0.485 -10.753 -1.576 1.00 86.94 116 PHE A CA 1
ATOM 903 C C . PHE A 1 116 ? -1.007 -10.631 -1.228 1.00 86.94 116 PHE A C 1
ATOM 905 O O . PHE A 1 116 ? -1.358 -10.193 -0.133 1.00 86.94 116 PHE A O 1
ATOM 912 N N . LEU A 1 117 ? -1.895 -11.082 -2.121 1.00 86.62 117 LEU A N 1
ATOM 913 C CA . LEU A 1 117 ? -3.339 -11.105 -1.875 1.00 86.62 117 LEU A CA 1
ATOM 914 C C . LEU A 1 117 ? -3.726 -12.053 -0.732 1.00 86.62 117 LEU A C 1
ATOM 916 O O . LEU A 1 117 ? -4.604 -11.712 0.057 1.00 86.62 117 LEU A O 1
ATOM 920 N N . LEU A 1 118 ? -3.054 -13.199 -0.600 1.00 87.56 118 LEU A N 1
ATOM 921 C CA . LEU A 1 118 ? -3.269 -14.145 0.500 1.00 87.56 118 LEU A CA 1
ATOM 922 C C . LEU A 1 118 ? -2.705 -13.642 1.837 1.00 87.56 118 LEU A C 1
ATOM 924 O O . LEU A 1 118 ? -3.253 -13.958 2.893 1.00 87.56 118 LEU A O 1
ATOM 928 N N . ALA A 1 119 ? -1.652 -12.823 1.820 1.00 86.81 119 ALA A N 1
ATOM 929 C CA . ALA A 1 119 ? -1.090 -12.230 3.031 1.00 86.81 119 ALA A CA 1
ATOM 930 C C . ALA A 1 119 ? -2.030 -11.195 3.679 1.00 86.81 119 ALA A C 1
ATOM 932 O O . ALA A 1 119 ? -2.058 -11.078 4.905 1.00 86.81 119 ALA A O 1
ATOM 933 N N . TYR A 1 120 ? -2.837 -10.472 2.894 1.00 82.06 120 TYR A N 1
ATOM 934 C CA . TYR A 1 120 ? -3.785 -9.476 3.414 1.00 82.06 120 TYR A CA 1
ATOM 935 C C . TYR A 1 120 ? -4.739 -10.009 4.497 1.00 82.06 120 TYR A C 1
ATOM 937 O O . TYR A 1 120 ? -4.750 -9.436 5.591 1.00 82.06 120 TYR A O 1
ATOM 945 N N . PRO A 1 121 ? -5.542 -11.067 4.256 1.00 81.81 121 PRO A N 1
ATOM 946 C CA . PRO A 1 121 ? -6.447 -11.591 5.274 1.00 81.81 121 PRO A CA 1
ATOM 947 C C . PRO A 1 121 ? -5.694 -12.111 6.501 1.00 81.81 121 PRO A C 1
ATOM 949 O O . PRO A 1 121 ? -6.179 -11.925 7.614 1.00 81.81 121 PRO A O 1
ATOM 952 N N . LEU A 1 122 ? -4.495 -12.681 6.336 1.00 84.06 122 LEU A N 1
ATOM 953 C CA . LEU A 1 122 ? -3.670 -13.144 7.458 1.00 84.06 122 LEU A CA 1
ATOM 954 C C . LEU A 1 122 ? -3.245 -11.985 8.366 1.00 84.06 122 LEU A C 1
ATOM 956 O O . LEU A 1 122 ? -3.456 -12.044 9.577 1.00 84.06 122 LEU A O 1
ATOM 960 N N . ILE A 1 123 ? -2.715 -10.904 7.787 1.00 83.69 123 ILE A N 1
ATOM 961 C CA . ILE A 1 123 ? -2.298 -9.710 8.538 1.00 83.69 123 ILE A CA 1
ATOM 962 C C . ILE A 1 123 ? -3.500 -9.062 9.230 1.00 83.69 123 ILE A C 1
ATOM 964 O O . ILE A 1 123 ? -3.405 -8.652 10.387 1.00 83.69 123 ILE A O 1
ATOM 968 N N . ILE A 1 124 ? -4.643 -8.981 8.542 1.00 80.06 124 ILE A N 1
ATOM 969 C CA . ILE A 1 124 ? -5.878 -8.448 9.126 1.00 80.06 124 ILE A CA 1
ATOM 970 C C . ILE A 1 124 ? -6.322 -9.312 10.311 1.00 80.06 124 ILE A C 1
ATOM 972 O O . ILE A 1 124 ? -6.624 -8.761 11.366 1.00 80.06 124 ILE A O 1
ATOM 976 N N . SER A 1 125 ? -6.298 -10.639 10.176 1.00 77.06 125 SER A N 1
ATOM 977 C CA . SER A 1 125 ? -6.669 -11.571 11.251 1.00 77.06 125 SER A CA 1
ATOM 978 C C . SER A 1 125 ? -5.736 -11.435 12.456 1.00 77.06 125 SER A C 1
ATOM 980 O O . SER A 1 125 ? -6.197 -11.301 13.585 1.00 77.06 125 SER A O 1
ATOM 982 N N . MET A 1 126 ? -4.418 -11.372 12.231 1.00 79.06 126 MET A N 1
ATOM 983 C CA . MET A 1 126 ? -3.437 -11.135 13.299 1.00 79.06 126 MET A CA 1
ATOM 984 C C . MET A 1 126 ? -3.670 -9.803 14.016 1.00 79.06 126 MET A C 1
ATOM 986 O O . MET A 1 126 ? -3.623 -9.741 15.243 1.00 79.06 126 MET A O 1
ATOM 990 N N . ARG A 1 127 ? -3.961 -8.737 13.264 1.00 83.25 127 ARG A N 1
ATOM 991 C CA . ARG A 1 127 ? -4.260 -7.424 13.841 1.00 83.25 127 ARG A CA 1
ATOM 992 C C . ARG A 1 127 ? -5.510 -7.466 14.715 1.00 83.25 127 ARG A C 1
ATOM 994 O O . ARG A 1 127 ? -5.494 -6.896 15.799 1.00 83.25 127 ARG A O 1
ATOM 1001 N N . ILE A 1 128 ? -6.570 -8.124 14.245 1.00 80.25 128 ILE A N 1
ATOM 1002 C CA . ILE A 1 128 ? -7.815 -8.267 15.007 1.00 80.25 128 ILE A CA 1
ATOM 1003 C C . ILE A 1 128 ? -7.542 -9.033 16.302 1.00 80.25 128 ILE A C 1
ATOM 1005 O O . ILE A 1 128 ? -7.953 -8.565 17.355 1.00 80.25 128 ILE A O 1
ATOM 1009 N N . LYS A 1 129 ? -6.786 -10.138 16.254 1.00 80.38 129 LYS A N 1
ATOM 1010 C CA . LYS A 1 129 ? -6.410 -10.900 17.460 1.00 80.38 129 LYS A CA 1
ATOM 1011 C C . LYS A 1 129 ? -5.657 -10.039 18.468 1.00 80.38 129 LYS A C 1
ATOM 1013 O O . LYS A 1 129 ? -6.011 -10.033 19.639 1.00 80.38 129 LYS A O 1
ATOM 1018 N N . SER A 1 130 ? -4.687 -9.253 18.004 1.00 79.00 130 SER A N 1
ATOM 1019 C CA . SER A 1 130 ? -3.946 -8.332 18.870 1.00 79.00 130 SER A CA 1
ATOM 1020 C C . SER A 1 130 ? -4.843 -7.258 19.503 1.00 79.00 130 SER A C 1
ATOM 1022 O O . SER A 1 130 ? -4.664 -6.925 20.672 1.00 79.00 130 SER A O 1
ATOM 1024 N N . GLU A 1 131 ? -5.813 -6.725 18.756 1.00 79.69 131 GLU A N 1
ATOM 1025 C CA . GLU A 1 131 ? -6.778 -5.743 19.266 1.00 79.69 131 GLU A CA 1
ATOM 1026 C C . GLU A 1 131 ? -7.754 -6.385 20.268 1.00 79.69 131 GLU A C 1
ATOM 1028 O O . GLU A 1 131 ? -8.050 -5.795 21.302 1.00 79.69 131 GLU A O 1
ATOM 1033 N N . GLU A 1 132 ? -8.189 -7.624 20.028 1.00 82.06 132 GLU A N 1
ATOM 1034 C CA . GLU A 1 132 ? -9.024 -8.382 20.964 1.00 82.06 132 GLU A CA 1
ATOM 1035 C C . GLU A 1 132 ? -8.297 -8.721 22.269 1.00 82.06 132 GLU A C 1
ATOM 1037 O O . GLU A 1 132 ? -8.877 -8.552 23.337 1.00 82.06 132 GLU A O 1
ATOM 1042 N N . GLU A 1 133 ? -7.038 -9.159 22.206 1.00 82.25 133 GLU A N 1
ATOM 1043 C CA . GLU A 1 133 ? -6.220 -9.427 23.398 1.00 82.25 133 GLU A CA 1
ATOM 1044 C C . GLU A 1 133 ? -6.019 -8.173 24.252 1.00 82.25 133 GLU A C 1
ATOM 1046 O O . GLU A 1 133 ? -5.961 -8.252 25.479 1.00 82.25 133 GLU A O 1
ATOM 1051 N N . PHE A 1 134 ? -5.902 -7.009 23.612 1.00 81.38 134 PHE A N 1
ATOM 1052 C CA . PHE A 1 134 ? -5.821 -5.730 24.305 1.00 81.38 134 PHE A CA 1
ATOM 1053 C C . PHE A 1 134 ? -7.145 -5.388 25.003 1.00 81.38 134 PHE A C 1
ATOM 1055 O O . PHE A 1 134 ? -7.148 -5.054 26.186 1.00 81.38 134 PHE A O 1
ATOM 1062 N N . LEU A 1 135 ? -8.274 -5.545 24.305 1.00 81.44 135 LEU A N 1
ATOM 1063 C CA . LEU A 1 135 ? -9.606 -5.285 24.861 1.00 81.44 135 LEU A CA 1
ATOM 1064 C C . LEU A 1 135 ? -9.963 -6.244 26.004 1.00 81.44 135 LEU A C 1
ATOM 1066 O O . LEU A 1 135 ? -10.573 -5.815 26.975 1.00 81.44 135 LEU A O 1
ATOM 1070 N N . GLU A 1 136 ? -9.551 -7.513 25.936 1.00 83.00 136 GLU A N 1
ATOM 1071 C CA . GLU A 1 136 ? -9.726 -8.473 27.038 1.00 83.00 136 GLU A CA 1
ATOM 1072 C C . GLU A 1 136 ? -8.964 -8.077 28.309 1.00 83.00 136 GLU A C 1
ATOM 1074 O O . GLU A 1 136 ? -9.384 -8.454 29.400 1.00 83.00 136 GLU A O 1
ATOM 1079 N N . LYS A 1 137 ? -7.856 -7.335 28.181 1.00 83.75 137 LYS A N 1
ATOM 1080 C CA . LYS A 1 137 ? -7.048 -6.874 29.320 1.00 83.75 137 LYS A CA 1
ATOM 1081 C C . LYS A 1 137 ? -7.537 -5.554 29.912 1.00 83.75 137 LYS A C 1
ATOM 1083 O O . LYS A 1 137 ? -7.388 -5.363 31.112 1.00 83.75 137 LYS A O 1
ATOM 1088 N N . GLU A 1 138 ? -8.055 -4.640 29.090 1.00 84.38 138 GLU A N 1
ATOM 1089 C CA . GLU A 1 138 ? -8.511 -3.320 29.557 1.00 84.38 138 GLU A CA 1
ATOM 1090 C C . GLU A 1 138 ? -9.979 -3.284 30.004 1.00 84.38 138 GLU A C 1
ATOM 1092 O O . GLU A 1 138 ? -10.335 -2.430 30.815 1.00 84.38 138 GLU A O 1
ATOM 1097 N N . LEU A 1 139 ? -10.846 -4.151 29.468 1.00 83.88 139 LEU A N 1
ATOM 1098 C CA . LEU A 1 139 ? -12.290 -4.098 29.713 1.00 83.88 139 LEU A CA 1
ATOM 1099 C C . LEU A 1 139 ? -12.782 -5.332 30.473 1.00 83.88 139 LEU A C 1
ATOM 1101 O O . LEU A 1 139 ? -12.933 -6.419 29.905 1.00 83.88 139 LEU A O 1
ATOM 1105 N N . ASP A 1 140 ? -13.137 -5.125 31.739 1.00 79.88 140 ASP A N 1
ATOM 1106 C CA . ASP A 1 140 ? -13.800 -6.134 32.563 1.00 79.88 140 ASP A CA 1
ATOM 1107 C C . ASP A 1 140 ? -15.126 -6.582 31.917 1.00 79.88 140 ASP A C 1
ATOM 1109 O O . ASP A 1 140 ? -15.952 -5.772 31.491 1.00 79.88 140 ASP A O 1
ATOM 1113 N N . GLY A 1 141 ? -15.323 -7.897 31.795 1.00 80.19 141 GLY A N 1
ATOM 1114 C CA . GLY A 1 141 ? -16.506 -8.502 31.166 1.00 80.19 141 GLY A CA 1
ATOM 1115 C C . GLY A 1 141 ? -16.480 -8.581 29.629 1.00 80.19 141 GLY A C 1
ATOM 1116 O O . GLY A 1 141 ? -17.372 -9.188 29.022 1.00 80.19 141 GLY A O 1
ATOM 1117 N N . TYR A 1 142 ? -15.438 -8.063 28.956 1.00 79.75 142 TYR A N 1
ATOM 1118 C CA . TYR A 1 142 ? -15.305 -8.192 27.495 1.00 79.75 142 TYR A CA 1
ATOM 1119 C C . TYR A 1 142 ? -15.219 -9.660 27.049 1.00 79.75 142 TYR A C 1
ATOM 1121 O O . TYR A 1 142 ? -15.744 -10.028 25.996 1.00 79.75 142 TYR A O 1
ATOM 1129 N N . ARG A 1 143 ? -14.639 -10.532 27.883 1.00 78.75 143 ARG A N 1
ATOM 1130 C CA . ARG A 1 143 ? -14.552 -11.977 27.631 1.00 78.75 143 ARG A CA 1
ATOM 1131 C C . ARG A 1 143 ? -15.923 -12.665 27.603 1.00 78.75 143 ARG A C 1
ATOM 1133 O O . ARG A 1 143 ? -16.132 -13.553 26.780 1.00 78.75 143 ARG A O 1
ATOM 1140 N N . GLU A 1 144 ? -16.877 -12.240 28.432 1.00 81.44 144 GLU A N 1
ATOM 1141 C CA . GLU A 1 144 ? -18.252 -12.769 28.410 1.00 81.44 144 GLU A CA 1
ATOM 1142 C C . GLU A 1 144 ? -19.066 -12.191 27.250 1.00 81.44 144 GLU A C 1
ATOM 1144 O O . GLU A 1 144 ? -19.805 -12.921 26.584 1.00 81.44 144 GLU A O 1
ATOM 1149 N N . TYR A 1 145 ? -18.887 -10.899 26.942 1.00 79.38 145 TYR A N 1
ATOM 1150 C CA . TYR A 1 145 ? -19.404 -10.314 25.701 1.00 79.38 145 TYR A CA 1
ATOM 1151 C C . TYR A 1 145 ? -18.882 -11.089 24.484 1.00 79.38 145 TYR A C 1
ATOM 1153 O O . TYR A 1 145 ? -19.628 -11.336 23.531 1.00 79.38 145 TYR A O 1
ATOM 1161 N N . LYS A 1 146 ? -17.624 -11.557 24.552 1.00 73.19 146 LYS A N 1
ATOM 1162 C CA . LYS A 1 146 ? -16.970 -12.259 23.455 1.00 73.19 146 LYS A CA 1
ATOM 1163 C C . LYS A 1 146 ? -17.759 -13.486 22.996 1.00 73.19 146 LYS A C 1
ATOM 1165 O O . LYS A 1 146 ? -17.879 -13.727 21.796 1.00 73.19 146 LYS A O 1
ATOM 1170 N N . GLN A 1 147 ? -18.311 -14.218 23.958 1.00 75.94 147 GLN A N 1
ATOM 1171 C CA . GLN A 1 147 ? -19.009 -15.487 23.762 1.00 75.94 147 GLN A CA 1
ATOM 1172 C C . GLN A 1 147 ? -20.447 -15.319 23.249 1.00 75.94 147 GLN A C 1
ATOM 1174 O O . GLN A 1 147 ? -20.997 -16.246 22.661 1.00 75.94 147 GLN A O 1
ATOM 1179 N N . LYS A 1 148 ? -21.058 -14.139 23.427 1.00 78.38 148 LYS A N 1
ATOM 1180 C CA . LYS A 1 148 ? -22.449 -13.874 23.015 1.00 78.38 148 LYS A CA 1
ATOM 1181 C C . LYS A 1 148 ? -22.591 -13.489 21.538 1.00 78.38 148 LYS A C 1
ATOM 1183 O O . LYS A 1 148 ? -23.674 -13.637 20.975 1.00 78.38 148 LYS A O 1
ATOM 1188 N N . VAL A 1 149 ? -21.528 -12.998 20.893 1.00 69.31 149 VAL A N 1
ATOM 1189 C CA . VAL A 1 149 ? -21.589 -12.460 19.521 1.00 69.31 149 VAL A CA 1
ATOM 1190 C C . VAL A 1 149 ? -20.975 -13.428 18.507 1.00 69.31 149 VAL A C 1
ATOM 1192 O O . VAL A 1 149 ? -19.766 -13.650 18.490 1.00 69.31 149 VAL A O 1
ATOM 1195 N N . LYS A 1 150 ? -21.823 -13.964 17.618 1.00 58.38 150 LYS A N 1
ATOM 1196 C CA . LYS A 1 150 ? -21.492 -15.022 16.642 1.00 58.38 150 LYS A CA 1
ATOM 1197 C C . LYS A 1 150 ? -20.682 -14.543 15.421 1.00 58.38 150 LYS A C 1
ATOM 1199 O O . LYS A 1 150 ? -19.947 -15.335 14.842 1.00 58.38 150 LYS A O 1
ATOM 1204 N N . TYR A 1 151 ? -20.785 -13.264 15.037 1.00 54.66 151 TYR A N 1
ATOM 1205 C CA . TYR A 1 151 ? -20.068 -12.677 13.890 1.00 54.66 151 TYR A CA 1
ATOM 1206 C C . TYR A 1 151 ? -19.530 -11.280 14.229 1.00 54.66 151 TYR A C 1
ATOM 1208 O O . TYR A 1 151 ? -20.287 -10.435 14.698 1.00 54.66 151 TYR A O 1
ATOM 1216 N N . ARG A 1 152 ? -18.235 -11.026 13.976 1.00 59.50 152 ARG A N 1
ATOM 1217 C CA . ARG A 1 152 ? -17.547 -9.776 14.380 1.00 59.50 152 ARG A CA 1
ATOM 1218 C C . ARG A 1 152 ? -17.132 -8.876 13.223 1.00 59.50 152 ARG A C 1
ATOM 1220 O O . ARG A 1 152 ? -17.371 -7.672 13.271 1.00 59.50 152 ARG A O 1
ATOM 1227 N N . LEU A 1 153 ? -16.514 -9.433 12.174 1.00 55.16 153 LEU A N 1
ATOM 1228 C CA . LEU A 1 153 ? -15.986 -8.628 11.066 1.00 55.16 153 LEU A CA 1
ATOM 1229 C C . LEU A 1 153 ? -16.353 -9.134 9.666 1.00 55.16 153 LEU A C 1
ATOM 1231 O O . LEU A 1 153 ? -16.930 -8.357 8.906 1.00 55.16 153 LEU A O 1
ATOM 1235 N N . ILE A 1 154 ? -16.045 -10.376 9.303 1.00 53.31 154 ILE A N 1
ATOM 1236 C CA . ILE A 1 154 ? -16.373 -10.969 7.995 1.00 53.31 154 ILE A CA 1
ATOM 1237 C C . ILE A 1 154 ? -16.682 -12.452 8.249 1.00 53.31 154 ILE A C 1
ATOM 1239 O O . ILE A 1 154 ? -15.968 -13.068 9.043 1.00 53.31 154 ILE A O 1
ATOM 1243 N N . PRO A 1 155 ? -17.724 -13.048 7.641 1.00 45.12 155 PRO A N 1
ATOM 1244 C CA . PRO A 1 155 ? -17.906 -14.495 7.702 1.00 45.12 155 PRO A CA 1
ATOM 1245 C C . PRO A 1 155 ? -16.612 -15.201 7.248 1.00 45.12 155 PRO A C 1
ATOM 1247 O O . PRO A 1 155 ? -16.050 -14.825 6.225 1.00 45.12 155 PRO A O 1
ATOM 1250 N N . PHE A 1 156 ? -16.151 -16.211 7.995 1.00 43.03 156 PHE A N 1
ATOM 1251 C CA . PHE A 1 156 ? -15.016 -17.096 7.656 1.00 43.03 156 PHE A CA 1
ATOM 1252 C C . PHE A 1 156 ? -13.574 -16.570 7.841 1.00 43.03 156 PHE A C 1
ATOM 1254 O O . PHE A 1 156 ? -12.644 -17.314 7.543 1.00 43.03 156 PHE A O 1
ATOM 1261 N N . VAL A 1 157 ? -13.347 -15.366 8.380 1.00 47.72 157 VAL A N 1
ATOM 1262 C CA . VAL A 1 157 ? -11.987 -14.866 8.699 1.00 47.72 157 VAL A CA 1
ATOM 1263 C C . VAL A 1 157 ? -11.846 -14.693 10.219 1.00 47.72 157 VAL A C 1
ATOM 1265 O O . VAL A 1 157 ? -12.485 -13.801 10.780 1.00 47.72 157 VAL A O 1
ATOM 1268 N N . TRP A 1 158 ? -11.059 -15.572 10.864 1.00 55.62 158 TRP A N 1
ATOM 1269 C CA . TRP A 1 158 ? -10.789 -15.621 12.317 1.00 55.62 158 TRP A CA 1
ATOM 1270 C C . TRP A 1 158 ? -9.312 -15.387 12.665 1.00 55.62 158 TRP A C 1
ATOM 1272 O O . TRP A 1 158 ? -8.425 -16.202 12.307 1.00 55.62 158 TRP A O 1
#

Secondary structure (DSSP, 8-state):
-HHHHHHHHHHHHHHHHHHHHHHHHHHHT-S--HHHHHHHHHHHHHHHHHHHHHHHH-HHHHHHHHH-----HHHHHHHHHHHHHHHHHHHHHHHHHHTT-----HHHHHHHHHHHHHHHHHHHHHHHHHHHHHHHHHSTTHHHHHHH-S-SSSTT--

pLDDT: mean 78.51, std 10.17, range [43.03, 90.06]

Foldseek 3Di:
DLVVLVCLVVVVLVVVLVVLLCLQCVLLVDPPPVLSVVVSCLVRVVVVVVVVLCSVVPVPVSVCVSPPDPPDPVVVVVVVVVVVVSSVVSNVNSNCNNVVVDDDDVVVSVVVSVVSVVVVLVVVLVVVVVVLVVCPVPDPCVVVVVVVDPDDRDPPRD

Sequence (158 aa):
MTIKLFIHAVAKMFFGMALTGLMIFIPAGTLSFFNGWLFMGILFVPMFFAGIVMMFKNPELLKKRLNAKEKQSKQKLVVILSGIMFLAGFIVAGLGVRFQWYSLPKGVVFGAVAVFLLAYPLIISMRIKSEEEFLEKELDGYREYKQKVKYRLIPFVW

Mean predicted aligned error: 9.38 Å

Radius of gyration: 19.37 Å; Cα contacts (8 Å, |Δi|>4): 62; chains: 1; bounding box: 40×33×54 Å

Solvent-accessible surface area (backbone atoms only — not comparable to full-atom values): 9070 Å² total; per-residue (Å²): 125,62,66,66,53,46,53,50,52,50,50,52,49,50,50,50,51,51,52,53,46,49,43,27,34,61,51,26,73,45,88,87,46,63,68,58,56,52,50,49,46,65,60,49,51,59,50,51,54,51,51,54,54,40,49,78,74,41,50,65,62,50,55,48,62,77,66,60,69,82,84,47,73,73,60,46,50,54,52,50,53,50,50,51,52,53,51,50,51,35,35,50,57,8,36,35,61,57,69,60,73,66,88,77,57,67,66,59,54,54,49,52,51,51,54,54,61,58,44,49,62,52,53,51,32,53,50,50,51,56,52,49,57,48,44,54,72,75,35,89,64,42,65,62,55,55,75,73,57,93,78,91,86,54,92,95,68,116